Protein 2BMV (pdb70)

Solvent-accessible surface area: 7290 Å² total; per-residue (Å²): 60,106,6,0,0,0,9,0,29,113,94,30,64,1,75,50,1,0,69,88,0,16,171,54,32,30,83,17,76,41,23,33,4,58,177,20,48,93,124,63,0,76,78,16,78,47,0,0,0,0,0,21,28,30,42,75,2,83,6,2,82,45,0,96,93,10,14,58,87,3,112,44,74,15,0,55,122,9,14,0,0,0,0,0,14,13,25,1,97,95,77,28,118,17,0,1,20,0,0,41,63,0,25,80,63,0,105,53,16,119,22,18,6,48,19,67,52,117,41,26,128,48,132,44,13,129,0,49,86,75,53,90,0,1,0,4,0,0,0,50,109,54,15,87,111,60,2,91,98,31,8,54,134,2,10,121,100,2,121,66,35,10,103

Structure (mmCIF, N/CA/C/O backbo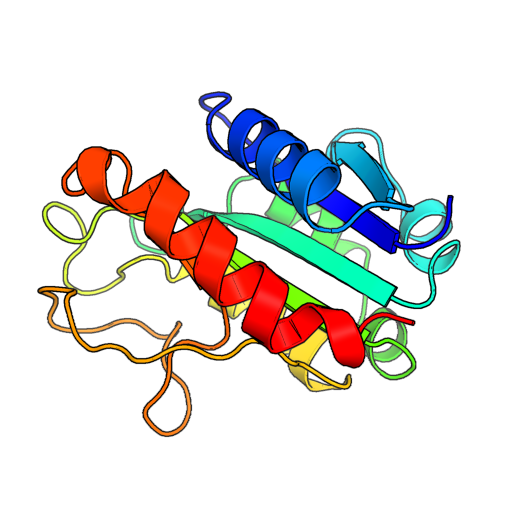ne):
data_2BMV
#
_entry.id   2BMV
#
_cell.length_a   36.610
_cell.length_b   45.712
_cell.length_c   86.652
_cell.angle_alpha   90.00
_cell.angle_beta   90.00
_cell.angle_gamma   90.00
#
_symmetry.space_group_name_H-M   'P 21 21 21'
#
loop_
_entity.id
_entity.type
_entity.pdbx_description
1 polymer FLAVODOXIN
2 non-polymer BENZAMIDINE
3 non-polymer 'CHLORIDE ION'
4 water water
#
loop_
_atom_site.group_PDB
_atom_site.id
_atom_site.type_symbol
_atom_site.label_atom_id
_atom_site.label_alt_id
_atom_site.label_comp_id
_atom_site.label_asym_id
_atom_site.label_entity_id
_atom_site.label_seq_id
_atom_site.pdbx_PDB_ins_code
_atom_site.Cartn_x
_atom_site.Cartn_y
_atom_site.Cartn_z
_atom_site.occupancy
_atom_site.B_iso_or_equiv
_atom_site.auth_seq_id
_atom_site.auth_comp_id
_atom_site.auth_asym_id
_atom_site.auth_atom_id
_atom_site.pdbx_PDB_model_num
ATOM 1 N N . GLY A 1 2 ? 21.149 32.205 36.032 1.00 32.18 2 GLY A N 1
ATOM 2 C CA . GLY A 1 2 ? 21.212 33.638 35.593 1.00 31.69 2 GLY A CA 1
ATOM 3 C C . GLY A 1 2 ? 19.833 34.146 35.218 1.00 31.44 2 GLY A C 1
ATOM 4 O O . GLY A 1 2 ? 19.257 34.923 35.962 1.00 32.88 2 GLY A O 1
ATOM 5 N N . LYS A 1 3 ? 19.268 33.648 34.114 1.00 29.89 3 LYS A N 1
ATOM 6 C CA . LYS A 1 3 ? 18.175 34.332 33.441 1.00 28.34 3 LYS A CA 1
ATOM 7 C C . LYS A 1 3 ? 17.006 33.432 32.976 1.00 26.61 3 LYS A C 1
ATOM 8 O O . LYS A 1 3 ? 15.927 33.959 32.732 1.00 26.38 3 LYS A O 1
ATOM 14 N N . ILE A 1 4 ? 17.189 32.111 32.858 1.00 24.81 4 ILE A N 1
ATOM 15 C CA . ILE A 1 4 ? 16.028 31.200 32.817 1.00 23.53 4 ILE A CA 1
ATOM 16 C C . ILE A 1 4 ? 15.529 30.927 34.240 1.00 22.06 4 ILE A C 1
ATOM 17 O O . ILE A 1 4 ? 16.277 30.474 35.085 1.00 22.04 4 ILE A O 1
ATOM 22 N N . GLY A 1 5 ? 14.260 31.200 34.503 1.00 20.09 5 GLY A N 1
ATOM 23 C CA . GLY A 1 5 ? 13.661 30.868 35.791 1.00 19.45 5 GLY A CA 1
ATOM 24 C C . GLY A 1 5 ? 12.880 29.553 35.759 1.00 18.75 5 GLY A C 1
ATOM 25 O O . GLY A 1 5 ? 11.886 29.418 35.045 1.00 18.48 5 GLY A O 1
ATOM 26 N N . ILE A 1 6 ? 13.331 28.590 36.548 1.00 17.40 6 ILE A N 1
ATOM 27 C CA . ILE A 1 6 ? 12.715 27.267 36.599 1.00 17.65 6 ILE A CA 1
ATOM 28 C C . ILE A 1 6 ? 11.998 27.168 37.951 1.00 17.45 6 ILE A C 1
ATOM 29 O O . ILE A 1 6 ? 12.631 27.081 39.017 1.00 17.36 6 ILE A O 1
ATOM 34 N N . PHE A 1 7 ? 10.672 27.292 37.857 1.00 17.16 7 PHE A N 1
ATOM 35 C CA . PHE A 1 7 ? 9.734 27.273 38.973 1.00 16.21 7 PHE A CA 1
ATOM 36 C C . PHE A 1 7 ? 9.149 25.895 39.173 1.00 15.46 7 PHE A C 1
ATOM 37 O O . PHE A 1 7 ? 8.554 25.355 38.270 1.00 14.93 7 PHE A O 1
ATOM 45 N N . PHE A 1 8 ? 9.338 25.338 40.373 1.00 14.90 8 PHE A N 1
ATOM 46 C CA . PHE A 1 8 ? 8.778 24.068 40.726 1.00 14.94 8 PHE A CA 1
ATOM 47 C C . PHE A 1 8 ? 7.892 24.182 41.967 1.00 15.14 8 PHE A C 1
ATOM 48 O O . PHE A 1 8 ? 8.034 25.088 42.765 1.00 15.10 8 PHE A O 1
ATOM 56 N N . GLY A 1 9 ? 6.994 23.217 42.076 1.00 15.09 9 GLY A N 1
ATOM 57 C CA . GLY A 1 9 ? 6.152 22.984 43.226 1.00 15.50 9 GLY A CA 1
ATOM 58 C C . GLY A 1 9 ? 6.125 21.477 43.392 1.00 14.90 9 GLY A C 1
ATOM 59 O O . GLY A 1 9 ? 6.124 20.752 42.409 1.00 15.29 9 GLY A O 1
ATOM 60 N N . THR A 1 10 ? 6.151 20.998 44.625 1.00 15.12 10 THR A N 1
ATOM 61 C CA . THR A 1 10 ? 6.240 19.576 44.873 1.00 14.88 10 THR A CA 1
ATOM 62 C C . THR A 1 10 ? 5.733 19.183 46.263 1.00 16.17 10 THR A C 1
ATOM 63 O O . THR A 1 10 ? 5.914 19.906 47.198 1.00 15.09 10 THR A O 1
ATOM 67 N N . ASP A 1 11 ? 5.035 18.052 46.341 1.00 17.27 11 ASP A N 1
ATOM 68 C CA . ASP A 1 11 ? 4.735 17.372 47.602 1.00 18.57 11 ASP A CA 1
ATOM 69 C C . ASP A 1 11 ? 5.736 16.248 47.921 1.00 18.46 11 ASP A C 1
ATOM 70 O O . ASP A 1 11 ? 5.965 15.982 49.066 1.00 18.97 11 ASP A O 1
ATOM 75 N N . SER A 1 12 ? 6.305 15.596 46.900 1.00 18.92 12 SER A N 1
ATOM 76 C CA . SER A 1 12 ? 7.144 14.387 47.081 1.00 18.59 12 SER A CA 1
ATOM 77 C C . SER A 1 12 ? 8.628 14.672 46.960 1.00 18.12 12 SER A C 1
ATOM 78 O O . SER A 1 12 ? 9.455 13.874 47.433 1.00 19.12 12 SER A O 1
ATOM 81 N N . GLY A 1 13 ? 8.954 15.817 46.362 1.00 16.82 13 GLY A N 1
ATOM 82 C CA . GLY A 1 13 ? 10.321 16.182 46.029 1.00 16.10 13 GLY A CA 1
ATOM 83 C C . GLY A 1 13 ? 10.791 15.877 44.623 1.00 15.49 13 GLY A C 1
ATOM 84 O O . GLY A 1 13 ? 11.823 16.400 44.204 1.00 14.87 13 GLY A O 1
ATOM 85 N N . ASN A 1 14 ? 10.054 15.040 43.892 1.00 14.95 14 ASN A N 1
ATOM 86 C CA . ASN A 1 14 ? 10.449 14.640 42.541 1.00 15.06 14 ASN A CA 1
ATOM 87 C C . ASN A 1 14 ? 10.429 15.806 41.539 1.00 14.97 14 ASN A C 1
ATOM 88 O O . ASN A 1 14 ? 11.263 15.863 40.643 1.00 14.73 14 ASN A O 1
ATOM 93 N N . ALA A 1 15 ? 9.524 16.756 41.703 1.00 14.11 15 ALA A N 1
ATOM 94 C CA . ALA A 1 15 ? 9.508 17.914 40.804 1.00 14.91 15 ALA A CA 1
ATOM 95 C C . ALA A 1 15 ? 10.742 18.846 40.987 1.00 14.76 15 ALA A C 1
ATOM 96 O O . ALA A 1 15 ? 11.223 19.453 40.007 1.00 15.37 15 ALA A O 1
ATOM 98 N N . GLU A 1 16 ? 11.246 18.940 42.207 1.00 14.40 16 GLU A N 1
ATOM 99 C CA . GLU A 1 16 ? 12.452 19.742 42.476 1.00 15.29 16 GLU A CA 1
ATOM 100 C C . GLU A 1 16 ? 13.657 19.095 41.818 1.00 15.34 16 GLU A C 1
ATOM 101 O O . GLU A 1 16 ? 14.432 19.761 41.135 1.00 15.69 16 GLU A O 1
ATOM 107 N N . ALA A 1 17 ? 13.767 17.779 41.996 1.00 15.77 17 ALA A N 1
ATOM 108 C CA . ALA A 1 17 ? 14.866 17.005 41.446 1.00 15.50 17 ALA A CA 1
ATOM 109 C C . ALA A 1 17 ? 14.798 17.039 39.924 1.00 15.16 17 ALA A C 1
ATOM 110 O O . ALA A 1 17 ? 15.839 17.091 39.279 1.00 15.23 17 ALA A O 1
ATOM 112 N N . ILE A 1 18 ? 13.591 17.078 39.356 1.00 14.67 18 ILE A N 1
ATOM 113 C CA . ILE A 1 18 ? 13.453 17.235 37.893 1.00 15.52 18 ILE A CA 1
ATOM 114 C C . ILE A 1 18 ? 13.904 18.649 37.434 1.00 16.43 18 ILE A C 1
ATOM 115 O O . ILE A 1 18 ? 14.613 18.794 36.437 1.00 16.36 18 ILE A O 1
ATOM 120 N N . ALA A 1 19 ? 13.488 19.659 38.181 1.00 16.46 19 ALA A N 1
ATOM 121 C CA . ALA A 1 19 ? 13.879 21.027 37.904 1.00 17.46 19 ALA A CA 1
ATOM 122 C C . ALA A 1 19 ? 15.381 21.176 37.857 1.00 18.04 19 ALA A C 1
ATOM 123 O O . ALA A 1 19 ? 15.857 21.923 37.018 1.00 18.34 19 ALA A O 1
ATOM 125 N N . GLU A 1 20 ? 16.096 20.526 38.788 1.00 17.98 20 GLU A N 1
ATOM 126 C CA . GLU A 1 20 ? 17.537 20.675 38.896 1.00 18.69 20 GLU A CA 1
ATOM 127 C C . GLU A 1 20 ? 18.224 19.981 37.739 1.00 18.99 20 GLU A C 1
ATOM 128 O O . GLU A 1 20 ? 19.211 20.494 37.244 1.00 18.82 20 GLU A O 1
ATOM 134 N N . LYS A 1 21 ? 17.725 18.804 37.357 1.00 18.65 21 LYS A N 1
ATOM 135 C CA . LYS A 1 21 ? 18.245 18.064 36.212 1.00 19.62 21 LYS A CA 1
ATOM 136 C C . LYS A 1 21 ? 18.131 18.906 34.944 1.00 18.95 21 LYS A C 1
ATOM 137 O O . LYS A 1 21 ? 19.090 19.022 34.196 1.00 18.00 21 LYS A O 1
ATOM 143 N N . ILE A 1 22 ? 16.984 19.551 34.770 1.00 18.01 22 ILE A N 1
ATOM 144 C CA . ILE A 1 22 ? 16.749 20.439 33.638 1.00 18.04 22 ILE A CA 1
ATOM 145 C C . ILE A 1 22 ? 17.702 21.627 33.686 1.00 17.97 22 ILE A C 1
ATOM 146 O O . ILE A 1 22 ? 18.325 21.969 32.697 1.00 18.49 22 ILE A O 1
ATOM 151 N N . SER A 1 23 ? 17.801 22.239 34.850 1.00 18.08 23 SER A N 1
ATOM 152 C CA . SER A 1 23 ? 18.712 23.342 35.065 1.00 17.91 23 SER A CA 1
ATOM 153 C C . SER A 1 23 ? 20.171 23.003 34.689 1.00 17.39 23 SER A C 1
ATOM 154 O O . SER A 1 23 ? 20.863 23.827 34.078 1.00 17.99 23 SER A O 1
ATOM 157 N N . LYS A 1 24 ? 20.640 21.812 35.037 1.00 18.21 24 LYS A N 1
ATOM 158 C CA . LYS A 1 24 ? 22.039 21.402 34.725 1.00 19.25 24 LYS A CA 1
ATOM 159 C C . LYS A 1 24 ? 22.223 21.175 33.238 1.00 18.68 24 LYS A C 1
ATOM 160 O O . LYS A 1 24 ? 23.255 21.508 32.660 1.00 17.22 24 LYS A O 1
ATOM 166 N N . ALA A 1 25 ? 21.192 20.595 32.638 1.00 19.41 25 ALA A N 1
ATOM 167 C CA . ALA A 1 25 ? 21.134 20.369 31.202 1.00 20.06 25 ALA A CA 1
ATOM 168 C C . ALA A 1 25 ? 21.188 21.683 30.383 1.00 20.21 25 ALA A C 1
ATOM 169 O O . ALA A 1 25 ? 22.088 21.837 29.577 1.00 20.75 25 ALA A O 1
ATOM 171 N N . ILE A 1 26 ? 20.273 22.626 30.624 1.00 20.52 26 ILE A N 1
ATOM 172 C CA . ILE A 1 26 ? 20.096 23.810 29.754 1.00 19.76 26 ILE A CA 1
ATOM 173 C C . ILE A 1 26 ? 21.098 24.910 30.052 1.00 20.39 26 ILE A C 1
ATOM 174 O O . ILE A 1 26 ? 21.579 25.559 29.125 1.00 20.20 26 ILE A O 1
ATOM 179 N N . GLY A 1 27 ? 21.450 25.075 31.327 1.00 20.78 27 GLY A N 1
ATOM 180 C CA . GLY A 1 27 ? 22.372 26.125 31.776 1.00 21.06 27 GLY A CA 1
ATOM 181 C C . GLY A 1 27 ? 21.644 27.453 31.999 1.00 21.09 27 GLY A C 1
ATOM 182 O O . GLY A 1 27 ? 20.473 27.575 31.616 1.00 21.64 27 GLY A O 1
ATOM 183 N N . ASN A 1 28 ? 22.332 28.406 32.634 1.00 21.05 28 ASN A N 1
ATOM 184 C CA . ASN A 1 28 ? 21.897 29.806 32.798 1.00 21.38 28 ASN A CA 1
ATOM 185 C C . ASN A 1 28 ? 20.515 29.944 33.443 1.00 20.78 28 ASN A C 1
ATOM 186 O O . ASN A 1 28 ? 19.716 30.786 33.053 1.00 21.33 28 ASN A O 1
ATOM 191 N N . ALA A 1 29 ? 20.233 29.094 34.420 1.00 19.35 29 ALA A N 1
ATOM 192 C CA . ALA A 1 29 ? 18.908 29.030 35.002 1.00 18.63 29 ALA A CA 1
ATOM 193 C C . ALA A 1 29 ? 19.023 29.220 36.497 1.00 17.82 29 ALA A C 1
ATOM 194 O O . ALA A 1 29 ? 20.086 29.076 37.059 1.00 15.10 29 ALA A O 1
ATOM 196 N N . GLU A 1 30 ? 17.888 29.567 37.092 1.00 17.70 30 GLU A N 1
ATOM 197 C CA . GLU A 1 30 ? 17.701 29.630 38.518 1.00 17.53 30 GLU A CA 1
ATOM 198 C C . GLU A 1 30 ? 16.505 28.744 38.852 1.00 16.94 30 GLU A C 1
ATOM 199 O O . GLU A 1 30 ? 15.470 28.854 38.217 1.00 16.53 30 GLU A O 1
ATOM 205 N N . VAL A 1 31 ? 16.628 27.953 39.911 1.00 16.51 31 VAL A N 1
ATOM 206 C CA . VAL A 1 31 ? 15.563 27.058 40.332 1.00 16.65 31 VAL A CA 1
ATOM 207 C C . VAL A 1 31 ? 14.885 27.619 41.580 1.00 15.90 31 VAL A C 1
ATOM 208 O O . VAL A 1 31 ? 15.538 27.821 42.591 1.00 15.62 31 VAL A O 1
ATOM 212 N N . VAL A 1 32 ? 13.566 27.782 41.522 1.00 15.55 32 VAL A N 1
ATOM 213 C CA . VAL A 1 32 ? 12.826 28.514 42.522 1.00 14.79 32 VAL A CA 1
ATOM 214 C C . VAL A 1 32 ? 11.549 27.759 42.913 1.00 14.61 32 VAL A C 1
ATOM 215 O O . VAL A 1 32 ? 10.836 27.254 42.077 1.00 13.01 32 VAL A O 1
ATOM 219 N N . ASP A 1 33 ? 11.320 27.636 44.220 1.00 14.91 33 ASP A N 1
ATOM 220 C CA . ASP A 1 33 ? 10.179 26.925 44.780 1.00 15.70 33 ASP A CA 1
ATOM 221 C C . ASP A 1 33 ? 9.039 27.944 44.730 1.00 16.31 33 ASP A C 1
ATOM 222 O O . ASP A 1 33 ? 9.180 29.045 45.261 1.00 15.13 33 ASP A O 1
ATOM 227 N N . VAL A 1 34 ? 7.950 27.595 44.045 1.00 16.67 34 VAL A N 1
ATOM 228 C CA . VAL A 1 34 ? 6.792 28.480 43.958 1.00 17.28 34 VAL A CA 1
ATOM 229 C C . VAL A 1 34 ? 6.178 28.766 45.325 1.00 18.12 34 VAL A C 1
ATOM 230 O O . VAL A 1 34 ? 5.527 29.809 45.484 1.00 19.93 34 VAL A O 1
ATOM 234 N N . ALA A 1 35 ? 6.392 27.880 46.303 1.00 18.38 35 ALA A N 1
ATOM 235 C CA . ALA A 1 35 ? 5.967 28.111 47.693 1.00 18.82 35 ALA A CA 1
ATOM 236 C C . ALA A 1 35 ? 6.608 29.354 48.295 1.00 20.21 35 ALA A C 1
ATOM 237 O O . ALA A 1 35 ? 6.023 29.970 49.171 1.00 20.41 35 ALA A O 1
ATOM 239 N N . LYS A 1 36 ? 7.799 29.715 47.818 1.00 21.91 36 LYS A N 1
ATOM 240 C CA . LYS A 1 36 ? 8.582 30.825 48.369 1.00 22.84 36 LYS A CA 1
ATOM 241 C C . LYS A 1 36 ? 8.736 31.983 47.391 1.00 23.31 36 LYS A C 1
ATOM 242 O O . LYS A 1 36 ? 9.521 32.929 47.645 1.00 23.37 36 LYS A O 1
ATOM 248 N N . ALA A 1 37 ? 7.957 31.933 46.306 1.00 23.25 37 ALA A N 1
ATOM 249 C CA . ALA A 1 37 ? 8.055 32.912 45.228 1.00 23.50 37 ALA A CA 1
ATOM 250 C C . ALA A 1 37 ? 6.789 33.768 45.101 1.00 23.88 37 ALA A C 1
ATOM 251 O O . ALA A 1 37 ? 5.724 33.447 45.640 1.00 23.92 37 ALA A O 1
ATOM 253 N N . SER A 1 38 ? 6.944 34.869 44.382 1.00 24.39 38 SER A N 1
ATOM 254 C CA . SER A 1 38 ? 5.890 35.858 44.192 1.00 25.00 38 SER A CA 1
ATOM 255 C C . SER A 1 38 ? 5.758 36.234 42.726 1.00 24.94 38 SER A C 1
ATOM 256 O O . SER A 1 38 ? 6.622 35.891 41.903 1.00 24.00 38 SER A O 1
ATOM 259 N N . LYS A 1 39 ? 4.665 36.940 42.423 1.00 25.19 39 LYS A N 1
ATOM 260 C CA . LYS A 1 39 ? 4.420 37.542 41.111 1.00 25.67 39 LYS A CA 1
ATOM 261 C C . LYS A 1 39 ? 5.640 38.355 40.693 1.00 25.86 39 LYS A C 1
ATOM 262 O O . LYS A 1 39 ? 6.061 38.307 39.551 1.00 25.97 39 LYS A O 1
ATOM 268 N N . GLU A 1 40 ? 6.195 39.069 41.664 1.00 26.42 40 GLU A N 1
ATOM 269 C CA . GLU A 1 40 ? 7.444 39.826 41.534 1.00 26.90 40 GLU A CA 1
ATOM 270 C C . GLU A 1 40 ? 8.589 38.956 40.997 1.00 25.83 40 GLU A C 1
ATOM 271 O O . GLU A 1 40 ? 9.182 39.251 39.986 1.00 25.72 40 GLU A O 1
ATOM 277 N N . GLN A 1 41 ? 8.852 37.855 41.670 1.00 25.82 41 GLN A N 1
ATOM 278 C CA . GLN A 1 41 ? 9.854 36.896 41.247 1.00 25.89 41 GLN A CA 1
ATOM 279 C C . GLN A 1 41 ? 9.627 36.344 39.835 1.00 25.44 41 GLN A C 1
ATOM 280 O O . GLN A 1 41 ? 10.568 36.206 39.068 1.00 26.21 41 GLN A O 1
ATOM 286 N N . PHE A 1 42 ? 8.381 35.987 39.519 1.00 24.68 42 PHE A N 1
ATOM 287 C CA . PHE A 1 42 ? 8.019 35.445 38.211 1.00 24.13 42 PHE A CA 1
ATOM 288 C C . PHE A 1 42 ? 8.425 36.409 37.112 1.00 23.74 42 PHE A C 1
ATOM 289 O O . PHE A 1 42 ? 8.970 36.011 36.081 1.00 22.91 42 PHE A O 1
ATOM 297 N N . ASN A 1 43 ? 8.154 37.685 37.360 1.00 24.45 43 ASN A N 1
ATOM 298 C CA . ASN A 1 43 ? 8.368 38.750 36.387 1.00 24.78 43 ASN A CA 1
ATOM 299 C C . ASN A 1 43 ? 9.814 39.269 36.361 1.00 24.22 43 ASN A C 1
ATOM 300 O O . ASN A 1 43 ? 10.126 40.177 35.621 1.00 24.46 43 ASN A O 1
ATOM 305 N N . SER A 1 44 ? 10.702 38.640 37.128 1.00 24.17 44 SER A N 1
ATOM 306 C CA . SER A 1 44 ? 12.143 38.924 37.070 1.00 23.90 44 SER A CA 1
ATOM 307 C C . SER A 1 44 ? 12.853 38.000 36.081 1.00 23.53 44 SER A C 1
ATOM 308 O O . SER A 1 44 ? 14.083 37.978 36.016 1.00 23.98 44 SER A O 1
ATOM 311 N N . PHE A 1 45 ? 12.071 37.201 35.356 1.00 22.89 45 PHE A N 1
ATOM 312 C CA . PHE A 1 45 ? 12.558 36.420 34.224 1.00 22.05 45 PHE A CA 1
ATOM 313 C C . PHE A 1 45 ? 11.704 36.707 32.989 1.00 21.76 45 PHE A C 1
ATOM 314 O O . PHE A 1 45 ? 10.517 37.006 33.098 1.00 22.01 45 PHE A O 1
ATOM 322 N N . THR A 1 46 ? 12.309 36.625 31.809 1.00 21.73 46 THR A N 1
ATOM 323 C CA . THR A 1 46 ? 11.556 36.712 30.545 1.00 21.96 46 THR A CA 1
ATOM 324 C C . THR A 1 46 ? 11.304 35.327 29.916 1.00 21.27 46 THR A C 1
ATOM 325 O O . THR A 1 46 ? 10.458 35.182 28.997 1.00 22.27 46 THR A O 1
ATOM 329 N N . LYS A 1 47 ? 12.022 34.322 30.402 1.00 19.74 47 LYS A N 1
ATOM 330 C CA . LYS A 1 47 ? 11.928 32.944 29.869 1.00 19.71 47 LYS A CA 1
ATOM 331 C C . LYS A 1 47 ? 11.774 31.991 31.049 1.00 18.29 47 LYS A C 1
ATOM 332 O O . LYS A 1 47 ? 12.492 32.100 32.027 1.00 17.38 47 LYS A O 1
ATOM 338 N N . VAL A 1 48 ? 10.806 31.094 31.008 1.00 17.24 48 VAL A N 1
ATOM 339 C CA . VAL A 1 48 ? 10.614 30.210 32.147 1.00 16.04 48 VAL A CA 1
ATOM 340 C C . VAL A 1 48 ? 10.278 28.793 31.763 1.00 16.28 48 VAL A C 1
ATOM 341 O O . VAL A 1 48 ? 9.733 28.531 30.687 1.00 15.51 48 VAL A O 1
ATOM 345 N N . ILE A 1 49 ? 10.634 27.876 32.668 1.00 16.24 49 ILE A N 1
ATOM 346 C CA . ILE A 1 49 ? 10.239 26.472 32.592 1.00 15.04 49 ILE A CA 1
ATOM 347 C C . ILE A 1 49 ? 9.468 26.175 33.879 1.00 14.42 49 ILE A C 1
ATOM 348 O O . ILE A 1 49 ? 9.959 26.404 34.977 1.00 14.47 49 ILE A O 1
ATOM 353 N N . LEU A 1 50 ? 8.264 25.660 33.717 1.00 15.30 50 LEU A N 1
ATOM 354 C CA . LEU A 1 50 ? 7.274 25.498 34.793 1.00 16.65 50 LEU A CA 1
ATOM 355 C C . LEU A 1 50 ? 7.102 24.008 35.038 1.00 16.54 50 LEU A C 1
ATOM 356 O O . LEU A 1 50 ? 6.647 23.275 34.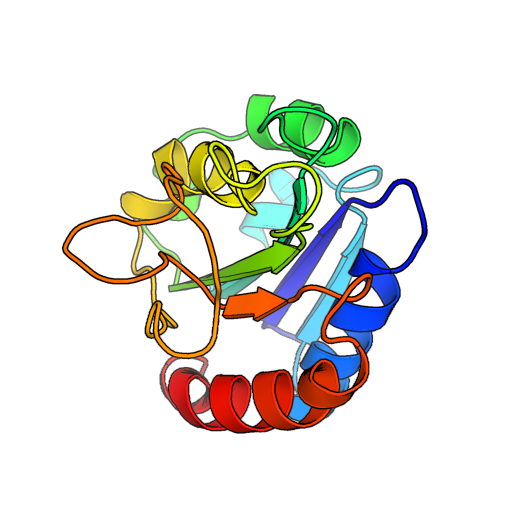144 1.00 17.67 50 LEU A O 1
ATOM 361 N N . VAL A 1 51 ? 7.538 23.559 36.210 1.00 15.55 51 VAL A N 1
ATOM 362 C CA . VAL A 1 51 ? 7.537 22.150 36.575 1.00 16.04 51 VAL A CA 1
ATOM 363 C C . VAL A 1 51 ? 6.537 21.882 37.713 1.00 16.46 51 VAL A C 1
ATOM 364 O O . VAL A 1 51 ? 6.737 22.251 38.882 1.00 16.33 51 VAL A O 1
ATOM 368 N N . ALA A 1 52 ? 5.470 21.195 37.362 1.00 17.37 52 ALA A N 1
ATOM 369 C CA . ALA A 1 52 ? 4.347 21.060 38.257 1.00 18.31 52 ALA A CA 1
ATOM 370 C C . ALA A 1 52 ? 3.826 19.626 38.210 1.00 19.01 52 ALA A C 1
ATOM 371 O O . ALA A 1 52 ? 3.418 19.137 37.123 1.00 21.00 52 ALA A O 1
ATOM 373 N N . PRO A 1 53 ? 3.805 18.945 39.345 1.00 18.73 53 PRO A N 1
ATOM 374 C CA . PRO A 1 53 ? 3.201 17.633 39.393 1.00 18.90 53 PRO A CA 1
ATOM 375 C C . PRO A 1 53 ? 1.687 17.773 39.493 1.00 18.30 53 PRO A C 1
ATOM 376 O O . PRO A 1 53 ? 1.160 18.839 39.800 1.00 17.65 53 PRO A O 1
ATOM 380 N N . THR A 1 54 ? 1.007 16.690 39.155 1.00 18.45 54 THR A N 1
ATOM 381 C CA . THR A 1 54 ? -0.448 16.591 39.237 1.00 18.11 54 THR A CA 1
ATOM 382 C C . THR A 1 54 ? -0.730 15.987 40.561 1.00 18.53 54 THR A C 1
ATOM 383 O O . THR A 1 54 ? -0.039 15.072 40.945 1.00 19.15 54 THR A O 1
ATOM 387 N N . ALA A 1 55 ? -1.750 16.500 41.233 1.00 18.60 55 ALA A N 1
ATOM 388 C CA . ALA A 1 55 ? -2.202 16.010 42.504 1.00 18.55 55 ALA A CA 1
ATOM 389 C C . ALA A 1 55 ? -3.608 15.389 42.348 1.00 18.65 55 ALA A C 1
ATOM 390 O O . ALA A 1 55 ? -4.503 16.014 41.763 1.00 18.66 55 ALA A O 1
ATOM 392 N N . GLY A 1 56 ? -3.768 14.151 42.835 1.00 18.59 56 GLY A N 1
ATOM 393 C CA . GLY A 1 56 ? -5.029 13.436 42.752 1.00 17.98 56 GLY A CA 1
ATOM 394 C C . GLY A 1 56 ? -5.463 13.222 41.309 1.00 17.98 56 GLY A C 1
ATOM 395 O O . GLY A 1 56 ? -4.650 12.901 40.438 1.00 16.81 56 GLY A O 1
ATOM 396 N N . ALA A 1 57 ? -6.750 13.439 41.056 1.00 17.67 57 ALA A N 1
ATOM 397 C CA . ALA A 1 57 ? -7.317 13.235 39.731 1.00 17.77 57 ALA A CA 1
ATOM 398 C C . ALA A 1 57 ? -7.295 14.527 38.946 1.00 18.07 57 ALA A C 1
ATOM 399 O O . ALA A 1 57 ? -8.327 15.153 38.772 1.00 17.84 57 ALA A O 1
ATOM 401 N N . GLY A 1 58 ? -6.101 14.936 38.518 1.00 18.38 58 GLY A N 1
ATOM 402 C CA . GLY A 1 58 ? -5.928 16.045 37.597 1.00 18.59 58 GLY A CA 1
ATOM 403 C C . GLY A 1 58 ? -5.751 17.437 38.181 1.00 18.57 58 GLY A C 1
ATOM 404 O O . GLY A 1 58 ? -5.581 18.383 37.414 1.00 19.54 58 GLY A O 1
ATOM 405 N N . ASP A 1 59 ? -5.822 17.582 39.509 1.00 18.52 59 ASP A N 1
ATOM 406 C CA . ASP A 1 59 ? -5.483 18.860 40.159 1.00 17.41 59 ASP A CA 1
ATOM 407 C C . ASP A 1 59 ? -3.990 19.175 40.090 1.00 16.77 59 ASP A C 1
ATOM 408 O O . ASP A 1 59 ? -3.144 18.314 39.863 1.00 14.85 59 ASP A O 1
ATOM 413 N N . LEU A 1 60 ? -3.703 20.459 40.246 1.00 16.07 60 LEU A N 1
ATOM 414 C CA . LEU A 1 60 ? -2.357 20.959 40.297 1.00 16.11 60 LEU A CA 1
ATOM 415 C C . LEU A 1 60 ? -1.872 20.833 41.739 1.00 15.85 60 LEU A C 1
ATOM 416 O O . LEU A 1 60 ? -2.644 21.044 42.680 1.00 14.42 60 LEU A O 1
ATOM 421 N N . GLN A 1 61 ? -0.611 20.442 41.927 1.00 16.46 61 GLN A N 1
ATOM 422 C CA . GLN A 1 61 ? 0.002 20.516 43.276 1.00 17.03 61 GLN A CA 1
ATOM 423 C C . GLN A 1 61 ? -0.315 21.832 43.993 1.00 17.54 61 GLN A C 1
ATOM 424 O O . GLN A 1 61 ? -0.312 22.870 43.384 1.00 18.22 61 GLN A O 1
ATOM 430 N N . THR A 1 62 ? -0.571 21.770 45.297 1.00 18.66 62 THR A N 1
ATOM 431 C CA . THR A 1 62 ? -1.201 22.865 46.042 1.00 19.95 62 THR A CA 1
ATOM 432 C C . THR A 1 62 ? -0.422 24.197 46.010 1.00 19.48 62 THR A C 1
ATOM 433 O O . THR A 1 62 ? -1.010 25.251 45.791 1.00 18.70 62 THR A O 1
ATOM 437 N N . ASP A 1 63 ? 0.891 24.135 46.250 1.00 18.84 63 ASP A N 1
ATOM 438 C CA . ASP A 1 63 ? 1.744 25.322 46.155 1.00 18.35 63 ASP A CA 1
ATOM 439 C C . ASP A 1 63 ? 1.621 25.990 44.773 1.00 18.72 63 ASP A C 1
ATOM 440 O O . ASP A 1 63 ? 1.470 27.215 44.660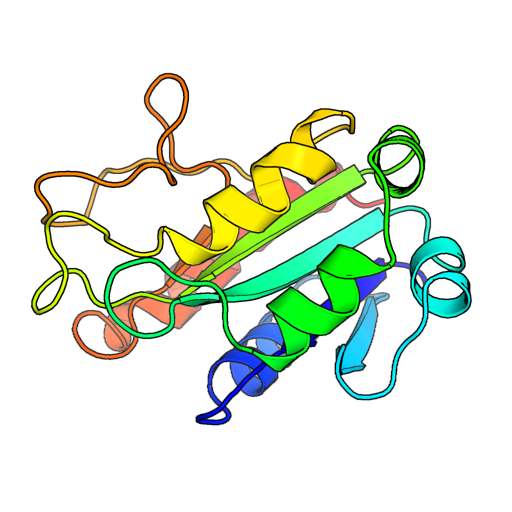 1.00 18.56 63 ASP A O 1
ATOM 445 N N . TRP A 1 64 ? 1.683 25.175 43.723 1.00 18.43 64 TRP A N 1
ATOM 446 C CA . TRP A 1 64 ? 1.483 25.671 42.369 1.00 18.55 64 TRP A CA 1
ATOM 447 C C . TRP A 1 64 ? 0.098 26.320 42.206 1.00 18.62 64 TRP A C 1
ATOM 448 O O . TRP A 1 64 ? -0.031 27.409 41.654 1.00 17.64 64 TRP A O 1
ATOM 459 N N . GLU A 1 65 ? -0.938 25.659 42.693 1.00 19.17 65 GLU A N 1
ATOM 460 C CA . GLU A 1 65 ? -2.286 26.246 42.669 1.00 20.65 65 GLU A CA 1
ATOM 461 C C . GLU A 1 65 ? -2.341 27.646 43.312 1.00 20.52 65 GLU A C 1
ATOM 462 O O . GLU A 1 65 ? -2.861 28.602 42.727 1.00 21.00 65 GLU A O 1
ATOM 468 N N . ASP A 1 66 ? -1.793 27.749 44.508 1.00 20.53 66 ASP A N 1
ATOM 469 C CA . ASP A 1 66 ? -1.741 28.999 45.257 1.00 20.86 66 ASP A CA 1
ATOM 470 C C . ASP A 1 66 ? -0.999 30.076 44.503 1.00 20.18 66 ASP A C 1
ATOM 471 O O . ASP A 1 66 ? -1.459 31.217 44.455 1.00 20.05 66 ASP A O 1
ATOM 476 N N . PHE A 1 67 ? 0.146 29.707 43.923 1.00 18.91 67 PHE A N 1
ATOM 477 C CA . PHE A 1 67 ? 1.015 30.647 43.229 1.00 19.63 67 PHE A CA 1
ATOM 478 C C . PHE A 1 67 ? 0.350 31.115 41.945 1.00 19.18 67 PHE A C 1
ATOM 479 O O . PHE A 1 67 ? 0.329 32.293 41.631 1.00 18.68 67 PHE A O 1
ATOM 487 N N . LEU A 1 68 ? -0.171 30.165 41.193 1.00 19.98 68 LEU A N 1
ATOM 488 C CA . LEU A 1 68 ? -0.830 30.466 39.919 1.00 20.33 68 LEU A CA 1
ATOM 489 C C . LEU A 1 68 ? -2.012 31.392 40.151 1.00 20.88 68 LEU A C 1
ATOM 490 O O . LEU A 1 68 ? -2.384 32.161 39.288 1.00 20.23 68 LEU A O 1
ATOM 495 N N . GLY A 1 69 ? -2.606 31.297 41.330 1.00 21.62 69 GLY A N 1
ATOM 496 C CA . GLY A 1 69 ? -3.767 32.092 41.632 1.00 21.99 69 GLY A CA 1
ATOM 497 C C . GLY A 1 69 ? -3.474 33.574 41.719 1.00 22.37 69 GLY A C 1
ATOM 498 O O . GLY A 1 69 ? -4.382 34.358 41.564 1.00 21.77 69 GLY A O 1
ATOM 499 N N . THR A 1 70 ? -2.229 33.952 41.993 1.00 22.85 70 THR A N 1
ATOM 500 C CA . THR A 1 70 ? -1.869 35.350 42.110 1.00 23.92 70 THR A CA 1
ATOM 501 C C . THR A 1 70 ? -1.331 35.905 40.824 1.00 24.49 70 THR A C 1
ATOM 502 O O . THR A 1 70 ? -1.013 37.086 40.765 1.00 24.00 70 THR A O 1
ATOM 506 N N . LEU A 1 71 ? -1.165 35.037 39.829 1.00 25.69 71 LEU A N 1
ATOM 507 C CA . LEU A 1 71 ? -0.740 35.426 38.491 1.00 26.76 71 LEU A CA 1
ATOM 508 C C . LEU A 1 71 ? -1.949 35.489 37.547 1.00 27.68 71 LEU A C 1
ATOM 509 O O . LEU A 1 71 ? -2.883 34.700 37.661 1.00 27.97 71 LEU A O 1
ATOM 514 N N . GLU A 1 72 ? -1.931 36.450 36.637 1.00 28.71 72 GLU A N 1
ATOM 515 C CA . GLU A 1 72 ? -2.892 36.505 35.540 1.00 29.62 72 GLU A CA 1
ATOM 516 C C . GLU A 1 72 ? -2.190 36.283 34.199 1.00 29.59 72 GLU A C 1
ATOM 517 O O . GLU A 1 72 ? -0.966 36.195 34.146 1.00 29.85 72 GLU A O 1
ATOM 523 N N . ALA A 1 73 ? -2.972 36.177 33.128 1.00 29.72 73 ALA A N 1
ATOM 524 C CA . ALA A 1 73 ? -2.457 35.822 31.793 1.00 29.89 73 ALA A CA 1
ATOM 525 C C . ALA A 1 73 ? -1.500 36.845 31.160 1.00 29.79 73 ALA A C 1
ATOM 526 O O . ALA A 1 73 ? -0.700 36.485 30.294 1.00 29.93 73 ALA A O 1
ATOM 528 N N . SER A 1 74 ? -1.586 38.110 31.571 1.00 29.25 74 SER A N 1
ATOM 529 C CA . SER A 1 74 ? -0.609 39.119 31.146 1.00 29.15 74 SER A CA 1
ATOM 530 C C . SER A 1 74 ? 0.783 38.888 31.761 1.00 28.05 74 SER A C 1
ATOM 531 O O . SER A 1 74 ? 1.778 39.433 31.291 1.00 28.08 74 SER A O 1
ATOM 534 N N . ASP A 1 75 ? 0.851 38.094 32.816 1.00 27.11 75 ASP A N 1
ATOM 535 C CA . ASP A 1 75 ? 2.135 37.729 33.399 1.00 26.78 75 ASP A CA 1
ATOM 536 C C . ASP A 1 75 ? 2.899 36.725 32.564 1.00 26.28 75 ASP A C 1
ATOM 537 O O . ASP A 1 75 ? 4.092 36.513 32.808 1.00 27.22 75 ASP A O 1
ATOM 542 N N . PHE A 1 76 ? 2.214 36.093 31.614 1.00 25.86 76 PHE A N 1
ATOM 543 C CA . PHE A 1 76 ? 2.816 35.113 30.716 1.00 25.50 76 PHE A CA 1
ATOM 544 C C . PHE A 1 76 ? 3.018 35.606 29.267 1.00 25.73 76 PHE A C 1
ATOM 545 O O . PHE A 1 76 ? 3.955 35.163 28.601 1.00 24.75 76 PHE A O 1
ATOM 553 N N . ALA A 1 77 ? 2.136 36.493 28.781 1.00 25.68 77 ALA A N 1
ATOM 554 C CA . ALA A 1 77 ? 2.076 36.836 27.349 1.00 26.02 77 ALA A CA 1
ATOM 555 C C . ALA A 1 77 ? 3.422 37.262 26.756 1.00 26.14 77 ALA A C 1
ATOM 556 O O . ALA A 1 77 ? 3.729 36.865 25.643 1.00 26.77 77 ALA A O 1
ATOM 558 N N . ASN A 1 78 ? 4.226 38.040 27.490 1.00 26.35 78 ASN A N 1
ATOM 559 C CA . ASN A 1 78 ? 5.547 38.471 26.991 1.00 26.60 78 ASN A CA 1
ATOM 560 C C . ASN A 1 78 ? 6.730 37.571 27.395 1.00 26.09 78 ASN A C 1
ATOM 561 O O . ASN A 1 78 ? 7.868 38.028 27.492 1.00 25.70 78 ASN A O 1
ATOM 566 N N . LYS A 1 79 ? 6.455 36.284 27.605 1.00 25.51 79 LYS A N 1
ATOM 567 C CA . LYS A 1 79 ? 7.497 35.335 27.975 1.00 25.39 79 LYS A CA 1
ATOM 568 C C . LYS A 1 79 ? 7.516 34.101 27.092 1.00 24.06 79 LYS A C 1
ATOM 569 O O . LYS A 1 79 ? 6.492 33.697 26.552 1.00 24.76 79 LYS A O 1
ATOM 575 N N . THR A 1 80 ? 8.696 33.495 27.002 1.00 22.83 80 THR A N 1
ATOM 576 C CA . THR A 1 80 ? 8.859 32.124 26.525 1.00 21.80 80 THR A CA 1
ATOM 577 C C . THR A 1 80 ? 8.684 31.193 27.712 1.00 20.53 80 THR A C 1
ATOM 578 O O . THR A 1 80 ? 9.258 31.429 28.769 1.00 19.29 80 THR A O 1
ATOM 582 N N . ILE A 1 81 ? 7.879 30.155 27.502 1.00 19.58 81 ILE A N 1
ATOM 583 C CA . ILE A 1 81 ? 7.406 29.244 28.520 1.00 19.28 81 ILE A CA 1
ATOM 584 C C . ILE A 1 81 ? 7.599 27.815 28.040 1.00 18.63 81 ILE A C 1
ATOM 585 O O . ILE A 1 81 ? 7.121 27.438 26.967 1.00 17.40 81 ILE A O 1
ATOM 590 N N . GLY A 1 82 ? 8.262 27.001 28.851 1.00 18.43 82 GLY A N 1
ATOM 591 C CA . GLY A 1 82 ? 8.213 25.559 28.710 1.00 18.87 82 GLY A CA 1
ATOM 592 C C . GLY A 1 82 ? 7.543 24.950 29.922 1.00 19.31 82 GLY A C 1
ATOM 593 O O . GLY A 1 82 ? 7.856 25.329 31.058 1.00 19.18 82 GLY A O 1
ATOM 594 N N . LEU A 1 83 ? 6.622 24.014 29.690 1.00 18.74 83 LEU A N 1
ATOM 595 C CA . LEU A 1 83 ? 5.938 23.297 30.748 1.00 18.68 83 LEU A CA 1
ATOM 596 C C . LEU A 1 83 ? 6.476 21.877 30.896 1.00 17.39 83 LEU A C 1
ATOM 597 O O . LEU A 1 83 ? 6.829 21.228 29.926 1.00 18.44 83 LEU A O 1
ATOM 602 N N . VAL A 1 84 ? 6.538 21.407 32.124 1.00 17.31 84 VAL A N 1
ATOM 603 C CA . VAL A 1 84 ? 7.006 20.055 32.456 1.00 16.84 84 VAL A CA 1
ATOM 604 C C . VAL A 1 84 ? 6.020 19.478 33.452 1.00 16.15 84 VAL A C 1
ATOM 605 O O . VAL A 1 84 ? 5.863 19.989 34.560 1.00 16.32 84 VAL A O 1
ATOM 609 N N . GLY A 1 85 ? 5.291 18.457 33.035 1.00 16.42 85 GLY A N 1
ATOM 610 C CA . GLY A 1 85 ? 4.322 17.818 33.895 1.00 15.80 85 GLY A CA 1
ATOM 611 C C . GLY A 1 85 ? 4.845 16.521 34.472 1.00 15.97 85 GLY A C 1
ATOM 612 O O . GLY A 1 85 ? 5.694 15.873 33.892 1.00 17.08 85 GLY A O 1
ATOM 613 N N . LEU A 1 86 ? 4.385 16.181 35.666 1.00 16.08 86 LEU A N 1
ATOM 614 C CA . LEU A 1 86 ? 4.624 14.867 36.212 1.00 16.14 86 LEU A CA 1
ATOM 615 C C . LEU A 1 86 ? 3.249 14.249 36.340 1.00 16.63 86 LEU A C 1
ATOM 616 O O . LEU A 1 86 ? 2.248 14.949 36.636 1.00 17.14 86 LEU A O 1
ATOM 621 N N . GLY A 1 87 ? 3.192 12.952 36.102 1.00 16.39 87 GLY A N 1
ATOM 622 C CA . GLY A 1 87 ? 1.953 12.220 36.235 1.00 17.16 87 GLY A CA 1
ATOM 623 C C . GLY A 1 87 ? 2.145 10.735 36.294 1.00 16.97 87 GLY A C 1
ATOM 624 O O . GLY A 1 87 ? 3.264 10.212 36.155 1.00 16.93 87 GLY A O 1
ATOM 625 N N . ASP A 1 88 ? 1.021 10.060 36.473 1.00 17.51 88 ASP A N 1
ATOM 626 C CA . ASP A 1 88 ? 0.979 8.633 36.656 1.00 18.16 88 ASP A CA 1
ATOM 627 C C . ASP A 1 88 ? -0.122 8.102 35.767 1.00 18.45 88 ASP A C 1
ATOM 628 O O . ASP A 1 88 ? -1.312 8.059 36.160 1.00 17.78 88 ASP A O 1
ATOM 633 N N . GLN A 1 89 ? 0.296 7.686 34.569 1.00 18.21 89 GLN A N 1
ATOM 634 C CA . GLN A 1 89 ? -0.593 7.186 33.524 1.00 19.44 89 GLN A CA 1
ATOM 635 C C . GLN A 1 89 ? -1.364 5.900 33.881 1.00 20.27 89 GLN A C 1
ATOM 636 O O . GLN A 1 89 ? -2.464 5.697 33.408 1.00 20.57 89 GLN A O 1
ATOM 642 N N . ASP A 1 90 ? -0.776 5.053 34.714 1.00 21.09 90 ASP A N 1
ATOM 643 C CA . ASP A 1 90 ? -1.432 3.821 35.170 1.00 21.55 90 ASP A CA 1
ATOM 644 C C . ASP A 1 90 ? -2.645 4.056 36.141 1.00 20.64 90 ASP A C 1
ATOM 645 O O . ASP A 1 90 ? -3.714 3.462 35.969 1.00 19.82 90 ASP A O 1
ATOM 650 N N . THR A 1 91 ? -2.475 4.931 37.140 1.00 20.04 91 THR A N 1
ATOM 651 C CA . THR A 1 91 ? -3.479 5.191 38.191 1.00 19.23 91 THR A CA 1
ATOM 652 C C . THR A 1 91 ? -4.550 6.191 37.728 1.00 18.92 91 THR A C 1
ATOM 653 O O . THR A 1 91 ? -5.733 6.128 38.135 1.00 18.24 91 THR A O 1
ATOM 657 N N . TYR A 1 92 ? -4.106 7.128 36.897 1.00 19.14 92 TYR A N 1
ATOM 658 C CA . TYR A 1 92 ? -4.908 8.265 36.437 1.00 19.41 92 TYR A CA 1
ATOM 659 C C . TYR A 1 92 ? -4.868 8.343 34.927 1.00 20.28 92 TYR A C 1
ATOM 660 O O . TYR A 1 92 ? -4.441 9.349 34.361 1.00 20.19 92 TYR A O 1
ATOM 669 N N . SER A 1 93 ? -5.347 7.279 34.298 1.00 20.86 93 SER A N 1
ATOM 670 C CA . SER A 1 93 ? -5.330 7.116 32.849 1.00 21.73 93 SER A CA 1
ATOM 671 C C . SER A 1 93 ? -6.195 8.157 32.127 1.00 21.12 93 SER A C 1
ATOM 672 O O . SER A 1 93 ? -5.908 8.507 31.001 1.00 21.38 93 SER A O 1
ATOM 675 N N . GLU A 1 94 ? -7.219 8.661 32.809 1.00 20.67 94 GLU A N 1
ATOM 676 C CA . GLU A 1 94 ? -8.187 9.581 32.231 1.00 20.72 94 GLU A CA 1
ATOM 677 C C . GLU A 1 94 ? -7.938 11.050 32.579 1.00 20.48 94 GLU A C 1
ATOM 678 O O . GLU A 1 94 ? -8.670 11.937 32.127 1.00 20.94 94 GLU A O 1
ATOM 684 N N . THR A 1 95 ? -6.888 11.290 33.360 1.00 19.94 95 THR A N 1
ATOM 685 C CA . THR A 1 95 ? -6.539 12.615 33.825 1.00 20.10 95 THR A CA 1
ATOM 686 C C . THR A 1 95 ? -4.984 12.766 33.912 1.00 19.78 95 THR A C 1
ATOM 687 O O . THR A 1 95 ? -4.476 13.601 34.611 1.00 19.68 95 THR A O 1
ATOM 691 N N . PHE A 1 96 ? -4.263 11.982 33.102 1.00 19.94 96 PHE A N 1
ATOM 692 C CA . PHE A 1 96 ? -2.803 11.870 33.126 1.00 19.58 96 PHE A CA 1
ATOM 693 C C . PHE A 1 96 ? -2.046 13.198 32.945 1.00 19.41 96 PHE A C 1
ATOM 694 O O . PHE A 1 96 ? -2.162 13.866 31.916 1.00 19.48 96 PHE A O 1
ATOM 702 N N . ALA A 1 97 ? -1.300 13.573 33.988 1.00 19.77 97 ALA A N 1
ATOM 703 C CA . ALA A 1 97 ? -0.439 14.765 33.986 1.00 20.07 97 ALA A CA 1
ATOM 704 C C . ALA A 1 97 ? -1.202 16.051 33.675 1.00 20.33 97 ALA A C 1
ATOM 705 O O . ALA A 1 97 ? -0.643 17.007 33.141 1.00 21.40 97 ALA A O 1
ATOM 707 N N . GLU A 1 98 ? -2.491 16.048 33.983 1.00 20.15 98 GLU A N 1
ATOM 708 C CA . GLU A 1 98 ? -3.372 17.152 33.680 1.00 20.53 98 GLU A CA 1
ATOM 709 C C . GLU A 1 98 ? -3.073 18.406 34.526 1.00 20.09 98 GLU A C 1
ATOM 710 O O . GLU A 1 98 ? -3.569 19.496 34.239 1.00 19.40 98 GLU A O 1
ATOM 716 N N . GLY A 1 99 ? -2.256 18.247 35.566 1.00 19.67 99 GLY A N 1
ATOM 717 C CA . GLY A 1 99 ? -1.731 19.366 36.337 1.00 19.59 99 GLY A CA 1
ATOM 718 C C . GLY A 1 99 ? -1.273 20.551 35.502 1.00 19.59 99 GLY A C 1
ATOM 719 O O . GLY A 1 99 ? -1.600 21.701 35.808 1.00 18.61 99 GLY A O 1
ATOM 720 N N . ILE A 1 100 ? -0.515 20.281 34.438 1.00 20.70 100 ILE A N 1
ATOM 721 C CA . ILE A 1 100 ? 0.087 21.356 33.662 1.00 20.75 100 ILE A CA 1
ATOM 722 C C . ILE A 1 100 ? -0.964 22.108 32.877 1.00 20.91 100 ILE A C 1
ATOM 723 O O . ILE A 1 100 ? -0.758 23.281 32.515 1.00 20.71 100 ILE A O 1
ATOM 728 N N . PHE A 1 101 ? -2.088 21.449 32.607 1.00 20.51 101 PHE A N 1
ATOM 729 C CA . PHE A 1 101 ? -3.158 22.103 31.878 1.00 20.24 101 PHE A CA 1
ATOM 730 C C . PHE A 1 101 ? -3.678 23.348 32.599 1.00 19.92 101 PHE A C 1
ATOM 731 O O . PHE A 1 101 ? -3.908 24.372 31.962 1.00 20.84 101 PHE A O 1
ATOM 739 N N . HIS A 1 102 ? -3.810 23.292 33.926 1.00 19.80 102 HIS A N 1
ATOM 740 C CA . HIS A 1 102 ? -4.210 24.456 34.713 1.00 18.93 102 HIS A CA 1
ATOM 741 C C . HIS A 1 102 ? -3.230 25.616 34.541 1.00 18.23 102 HIS A C 1
ATOM 742 O O . HIS A 1 102 ? -3.645 26.755 34.450 1.00 17.43 102 HIS A O 1
ATOM 749 N N . ILE A 1 103 ? -1.939 25.308 34.485 1.00 17.81 103 ILE A N 1
ATOM 750 C CA . ILE A 1 103 ? -0.921 26.320 34.185 1.00 18.54 103 ILE A CA 1
ATOM 751 C C . ILE A 1 103 ? -1.072 26.824 32.748 1.00 18.15 103 ILE A C 1
ATOM 752 O O . ILE A 1 103 ? -1.027 28.006 32.532 1.00 17.36 103 ILE A O 1
ATOM 757 N N . TYR A 1 104 ? -1.299 25.908 31.802 1.00 19.01 104 TYR A N 1
ATOM 758 C CA . TYR A 1 104 ? -1.490 26.225 30.395 1.00 20.13 104 TYR A CA 1
ATOM 759 C C . TYR A 1 104 ? -2.679 27.155 30.164 1.00 21.05 104 TYR A C 1
ATOM 760 O O . TYR A 1 104 ? -2.625 27.993 29.277 1.00 21.35 104 TYR A O 1
ATOM 769 N N . GLU A 1 105 ? -3.735 27.036 30.961 1.00 20.91 105 GLU A N 1
ATOM 770 C CA . GLU A 1 105 ? -4.877 27.914 30.764 1.00 21.79 105 GLU A CA 1
ATOM 771 C C . GLU A 1 105 ? -4.513 29.407 30.851 1.00 21.17 105 GLU A C 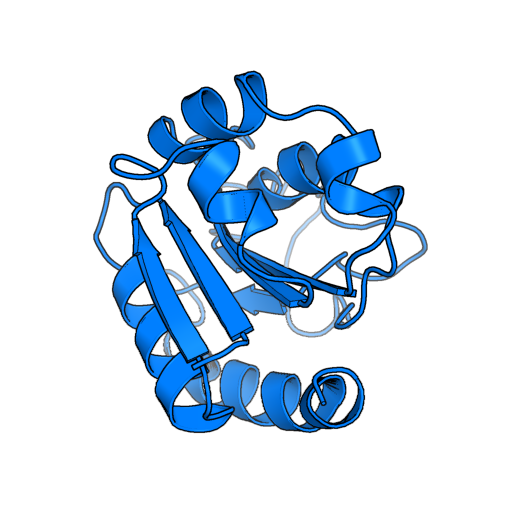1
ATOM 772 O O . GLU A 1 105 ? -5.174 30.237 30.220 1.00 20.24 105 GLU A O 1
ATOM 778 N N . LYS A 1 106 ? -3.446 29.715 31.591 1.00 20.48 106 LYS A N 1
ATOM 779 C CA . LYS A 1 106 ? -2.880 31.061 31.633 1.00 20.35 106 LYS A CA 1
ATOM 780 C C . LYS A 1 106 ? -1.637 31.269 30.761 1.00 20.26 106 LYS A C 1
ATOM 781 O O . LYS A 1 106 ? -1.529 32.280 30.069 1.00 21.31 106 LYS A O 1
ATOM 787 N N . ALA A 1 107 ? -0.717 30.313 30.796 1.00 19.78 107 ALA A N 1
ATOM 788 C CA . ALA A 1 107 ? 0.547 30.364 30.075 1.00 19.02 107 ALA A CA 1
ATOM 789 C C . ALA A 1 107 ? 0.436 30.373 28.522 1.00 19.01 107 ALA A C 1
ATOM 790 O O . ALA A 1 107 ? 1.338 30.877 27.837 1.00 19.47 107 ALA A O 1
ATOM 792 N N . LYS A 1 108 ? -0.662 29.852 27.982 1.00 19.18 108 LYS A N 1
ATOM 793 C CA . LYS A 1 108 ? -0.893 29.774 26.521 1.00 19.45 108 LYS A CA 1
ATOM 794 C C . LYS A 1 108 ? -1.120 31.137 25.865 1.00 19.43 108 LYS A C 1
ATOM 795 O O . LYS A 1 108 ? -1.278 31.224 24.634 1.00 19.06 108 LYS A O 1
ATOM 801 N N . ALA A 1 109 ? -1.212 32.183 26.682 1.00 19.50 109 ALA A N 1
ATOM 802 C CA . ALA A 1 109 ? -1.167 33.540 26.177 1.00 19.78 109 ALA A CA 1
ATOM 803 C C . ALA A 1 109 ? 0.259 33.843 25.651 1.00 20.05 109 ALA A C 1
ATOM 804 O O . ALA A 1 109 ? 0.446 34.666 24.743 1.00 19.96 109 ALA A O 1
ATOM 806 N N . GLY A 1 110 ? 1.259 33.165 26.201 1.00 20.19 110 GLY A N 1
ATOM 807 C CA . GLY A 1 110 ? 2.642 33.425 25.832 1.00 20.29 110 GLY A CA 1
ATOM 808 C C . GLY A 1 110 ? 3.120 32.582 24.675 1.00 20.31 110 GLY A C 1
ATOM 809 O O . GLY A 1 110 ? 2.333 31.928 23.966 1.00 19.70 110 GLY A O 1
ATOM 810 N N . LYS A 1 111 ? 4.434 32.600 24.485 1.00 20.54 111 LYS A N 1
ATOM 811 C CA . LYS A 1 111 ? 5.072 31.704 23.534 1.00 20.38 111 LYS A CA 1
ATOM 812 C C . LYS A 1 111 ? 5.402 30.416 24.277 1.00 19.97 111 LYS A C 1
ATOM 813 O O . LYS A 1 111 ? 6.499 30.232 24.808 1.00 19.59 111 LYS A O 1
ATOM 819 N N . VAL A 1 112 ?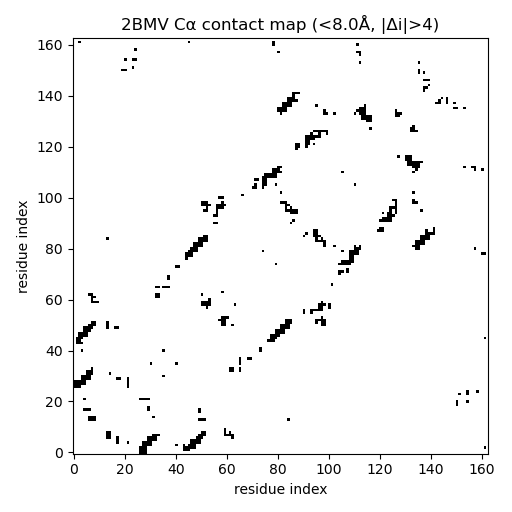 4.433 29.514 24.303 1.00 20.06 112 VAL A N 1
ATOM 820 C CA . VAL A 1 112 ? 4.661 28.171 24.810 1.00 20.24 112 VAL A CA 1
ATOM 821 C C . VAL A 1 112 ? 5.450 27.346 23.769 1.00 20.32 112 VAL A C 1
ATOM 822 O O . VAL A 1 112 ? 5.025 27.177 22.631 1.00 19.95 112 VAL A O 1
ATOM 826 N N . VAL A 1 113 ? 6.619 26.880 24.180 1.00 20.17 113 VAL A N 1
ATOM 827 C CA . VAL A 1 113 ? 7.474 26.011 23.377 1.00 20.72 113 VAL A CA 1
ATOM 828 C C . VAL A 1 113 ? 7.648 24.702 24.144 1.00 20.21 113 VAL A C 1
ATOM 829 O O . VAL A 1 113 ? 7.374 24.666 25.323 1.00 20.74 113 VAL A O 1
ATOM 833 N N . GLY A 1 114 ? 8.048 23.620 23.465 1.00 20.22 114 GLY A N 1
ATOM 834 C CA . GLY A 1 114 ? 8.388 22.360 24.122 1.00 19.35 114 GLY A CA 1
ATOM 835 C C . GLY A 1 114 ? 7.264 21.315 24.157 1.00 19.61 114 GLY A C 1
ATOM 836 O O . GLY A 1 114 ? 7.309 20.352 24.945 1.00 18.97 114 GLY A O 1
ATOM 837 N N . GLN A 1 115 ? 6.256 21.483 23.316 1.00 19.39 115 GLN A N 1
ATOM 838 C CA . GLN A 1 115 ? 5.205 20.476 23.208 1.00 19.28 115 GLN A CA 1
ATOM 839 C C . GLN A 1 115 ? 5.809 19.134 22.768 1.00 19.39 115 GLN A C 1
ATOM 840 O O . GLN A 1 115 ? 6.767 19.087 22.008 1.00 19.43 115 GLN A O 1
ATOM 846 N N . THR A 1 116 ? 5.249 18.047 23.268 1.00 19.65 116 THR A N 1
ATOM 847 C CA . THR A 1 116 ? 5.774 16.726 23.002 1.00 19.83 116 THR A CA 1
ATOM 848 C C . THR A 1 116 ? 4.677 15.773 22.536 1.00 20.67 116 THR A C 1
ATOM 849 O O . THR A 1 116 ? 3.465 15.929 22.841 1.00 20.06 116 THR A O 1
ATOM 853 N N . SER A 1 117 ? 5.168 14.766 21.837 1.00 21.16 117 SER A N 1
ATOM 854 C CA . SER A 1 117 ? 4.393 13.667 21.350 1.00 21.98 117 SER A CA 1
ATOM 855 C C . SER A 1 117 ? 3.797 12.899 22.523 1.00 22.19 117 SER A C 1
ATOM 856 O O . SER A 1 117 ? 4.453 12.534 23.504 1.00 22.37 117 SER A O 1
ATOM 859 N N . THR A 1 118 ? 2.520 12.655 22.371 1.00 22.08 118 THR A N 1
ATOM 860 C CA . THR A 1 118 ? 1.763 11.759 23.205 1.00 23.03 118 THR A CA 1
ATOM 861 C C . THR A 1 118 ? 2.200 10.280 22.992 1.00 23.49 118 THR A C 1
ATOM 862 O O . THR A 1 118 ? 1.788 9.389 23.744 1.00 22.95 118 THR A O 1
ATOM 866 N N . ASP A 1 119 ? 3.065 10.039 21.990 1.00 24.93 119 ASP A N 1
ATOM 867 C CA . ASP A 1 119 ? 3.665 8.716 21.739 1.00 25.32 119 ASP A CA 1
ATOM 868 C C . ASP A 1 119 ? 4.534 8.209 22.890 1.00 25.53 119 ASP A C 1
ATOM 869 O O . ASP A 1 119 ? 5.342 8.959 23.454 1.00 24.54 119 ASP A O 1
ATOM 874 N N . GLY A 1 120 ? 4.382 6.919 23.193 1.00 25.40 120 GLY A N 1
ATOM 875 C CA . GLY A 1 120 ? 5.149 6.259 24.237 1.00 26.26 120 GLY A CA 1
ATOM 876 C C . GLY A 1 120 ? 4.457 6.201 25.606 1.00 26.19 120 GLY A C 1
ATOM 877 O O . GLY A 1 120 ? 4.949 5.531 26.501 1.00 26.44 120 GLY A O 1
ATOM 878 N N . TYR A 1 121 ? 3.333 6.902 25.753 1.00 26.37 121 TYR A N 1
ATOM 879 C CA . TYR A 1 121 ? 2.543 6.939 26.988 1.00 26.04 121 TYR A CA 1
ATOM 880 C C . TYR A 1 121 ? 1.253 6.160 26.734 1.00 27.12 121 TYR A C 1
ATOM 881 O O . TYR A 1 121 ? 0.710 6.209 25.602 1.00 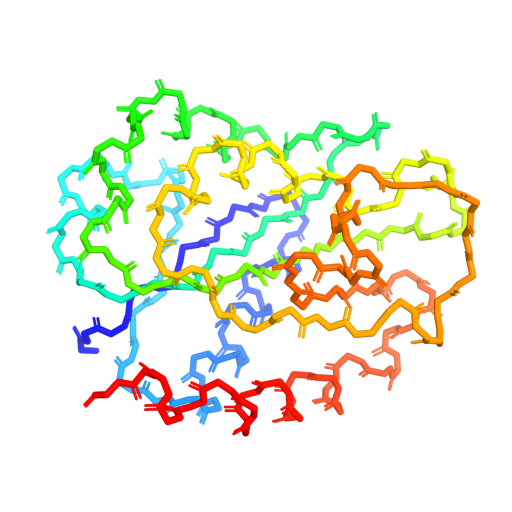26.94 121 TYR A O 1
ATOM 890 N N . HIS A 1 122 ? 0.790 5.427 27.756 1.00 26.74 122 HIS A N 1
ATOM 891 C CA . HIS A 1 122 ? -0.425 4.597 27.673 1.00 27.41 122 HIS A CA 1
ATOM 892 C C . HIS A 1 122 ? -1.485 5.199 28.574 1.00 26.17 122 HIS A C 1
ATOM 893 O O . HIS A 1 122 ? -1.379 5.114 29.781 1.00 25.78 122 HIS A O 1
ATOM 900 N N . PHE A 1 123 ? -2.477 5.841 27.975 1.00 25.54 123 PHE A N 1
ATOM 901 C CA . PHE A 1 123 ? -3.542 6.498 28.726 1.00 25.71 123 PHE A CA 1
ATOM 902 C C . PHE A 1 123 ? -4.747 6.820 27.825 1.00 25.53 123 PHE A C 1
ATOM 903 O O . PHE A 1 123 ? -4.641 6.836 26.600 1.00 25.40 123 PHE A O 1
ATOM 911 N N . GLU A 1 124 ? -5.890 7.095 28.436 1.00 25.44 124 GLU A N 1
ATOM 912 C CA . GLU A 1 124 ? -7.095 7.323 27.655 1.00 25.88 124 GLU A CA 1
ATOM 913 C C . GLU A 1 124 ? -7.433 8.796 27.443 1.00 25.17 124 GLU A C 1
ATOM 914 O O . GLU A 1 124 ? -7.956 9.164 26.400 1.00 25.72 124 GLU A O 1
ATOM 920 N N . ALA A 1 125 ? -7.121 9.642 28.413 1.00 24.31 125 ALA A N 1
ATOM 921 C CA . ALA A 1 125 ? -7.477 11.054 28.332 1.00 23.11 125 ALA A CA 1
ATOM 922 C C . ALA A 1 125 ? -6.611 11.937 29.231 1.00 22.50 125 ALA A C 1
ATOM 923 O O . ALA A 1 125 ? -6.153 11.530 30.307 1.00 20.58 125 ALA A O 1
ATOM 925 N N . SER A 1 126 ? -6.411 13.161 28.766 1.00 21.81 126 SER A N 1
ATOM 926 C CA . SER A 1 126 ? -5.709 14.180 29.526 1.00 21.68 126 SER A CA 1
ATOM 927 C C . SER A 1 126 ? -5.976 15.519 28.871 1.00 21.41 126 SER A C 1
ATOM 928 O O . SER A 1 126 ? -5.756 15.685 27.678 1.00 20.84 126 SER A O 1
ATOM 931 N N . LYS A 1 127 ? -6.466 16.476 29.648 1.00 21.46 127 LYS A N 1
ATOM 932 C CA . LYS A 1 127 ? -6.562 17.842 29.161 1.00 21.00 127 LYS A CA 1
ATOM 933 C C . LYS A 1 127 ? -5.180 18.464 28.912 1.00 21.07 127 LYS A C 1
ATOM 934 O O . LYS A 1 127 ? -5.095 19.510 28.254 1.00 20.27 127 LYS A O 1
ATOM 940 N N . ALA A 1 128 ? -4.109 17.845 29.440 1.00 20.97 128 ALA A N 1
ATOM 941 C CA . ALA A 1 128 ? -2.725 18.203 29.066 1.00 21.35 128 ALA A CA 1
ATOM 942 C C . ALA A 1 128 ? -2.454 18.111 27.558 1.00 21.54 128 ALA A C 1
ATOM 943 O O . ALA A 1 128 ? -1.408 18.523 27.091 1.00 21.41 128 ALA A O 1
ATOM 945 N N . VAL A 1 129 ? -3.394 17.553 26.807 1.00 22.31 129 VAL A N 1
ATOM 946 C CA . VAL A 1 129 ? -3.239 17.357 25.380 1.00 22.96 129 VAL A CA 1
ATOM 947 C C . VAL A 1 129 ? -4.111 18.364 24.614 1.00 23.89 129 VAL A C 1
ATOM 948 O O . VAL A 1 129 ? -5.325 18.338 24.758 1.00 22.81 129 VAL A O 1
ATOM 952 N N . GLU A 1 130 ? -3.453 19.266 23.854 1.00 24.84 130 GLU A N 1
ATOM 953 C CA . GLU A 1 130 ? -4.088 20.313 23.056 1.00 25.71 130 GLU A CA 1
ATOM 954 C C . GLU A 1 130 ? -3.576 20.205 21.629 1.00 25.61 130 GLU A C 1
ATOM 955 O O . GLU A 1 130 ? -2.364 20.319 21.386 1.00 24.69 130 GLU A O 1
ATOM 961 N N . GLY A 1 131 ? -4.502 19.971 20.689 1.00 25.77 131 GLY A N 1
ATOM 962 C CA . GLY A 1 131 ? -4.169 19.904 19.278 1.00 25.66 131 GLY A CA 1
ATOM 963 C C . GLY A 1 131 ? -3.227 18.767 18.929 1.00 25.44 131 GLY A C 1
ATOM 964 O O . GLY A 1 131 ? -2.422 18.900 18.017 1.00 25.58 131 GLY A O 1
ATOM 965 N N . GLY A 1 132 ? -3.307 17.666 19.671 1.00 25.48 132 GLY A N 1
ATOM 966 C CA . GLY A 1 132 ? -2.637 16.430 19.286 1.00 25.13 132 GLY A CA 1
ATOM 967 C C . GLY A 1 132 ? -1.358 16.134 20.023 1.00 24.76 132 GLY A C 1
ATOM 968 O O . GLY A 1 132 ? -0.834 15.013 19.945 1.00 25.19 132 GLY A O 1
ATOM 969 N N . LYS A 1 133 ? -0.879 17.133 20.766 1.00 24.01 133 LYS A N 1
ATOM 970 C CA . LYS A 1 133 ? 0.380 17.076 21.477 1.00 22.92 133 LYS A CA 1
ATOM 971 C C . LYS A 1 133 ? 0.152 17.424 22.959 1.00 21.74 133 LYS A C 1
ATOM 972 O O . LYS A 1 133 ? -0.776 18.178 23.285 1.00 20.58 133 LYS A O 1
ATOM 978 N N . PHE A 1 134 ? 0.966 16.845 23.844 1.00 20.56 134 PHE A N 1
ATOM 979 C CA . PHE A 1 134 ? 1.102 17.357 25.208 1.00 20.62 134 PHE A CA 1
ATOM 980 C C . PHE A 1 134 ? 1.617 18.767 25.116 1.00 19.73 134 PHE A C 1
ATOM 981 O O . PHE A 1 134 ? 2.503 19.055 24.320 1.00 19.91 134 PHE A O 1
ATOM 989 N N . VAL A 1 135 ? 1.085 19.628 25.968 1.00 19.21 135 VAL A N 1
ATOM 990 C CA . VAL A 1 135 ? 1.481 21.024 26.005 1.00 18.96 135 VAL A CA 1
ATOM 991 C C . VAL A 1 135 ? 2.907 21.216 26.511 1.00 19.58 135 VAL A C 1
ATOM 992 O O . VAL A 1 135 ? 3.439 22.324 26.478 1.00 20.66 135 VAL A O 1
ATOM 996 N N . GLY A 1 136 ? 3.518 20.148 26.997 1.00 19.29 136 GLY A N 1
ATOM 997 C CA . GLY A 1 136 ? 4.836 20.253 27.578 1.00 19.04 136 GLY A CA 1
ATOM 998 C C . GLY A 1 136 ? 5.516 18.899 27.637 1.00 18.35 136 GLY A C 1
ATOM 999 O O . GLY A 1 136 ? 5.009 17.904 27.116 1.00 17.93 136 GLY A O 1
ATOM 1000 N N . LEU A 1 137 ? 6.667 18.878 28.290 1.00 17.41 137 LEU A N 1
ATOM 1001 C CA . LEU A 1 137 ? 7.333 17.645 28.643 1.00 17.22 137 LEU A CA 1
ATOM 1002 C C . LEU A 1 137 ? 6.521 16.906 29.718 1.00 17.53 137 LEU A C 1
ATOM 1003 O O . LEU A 1 137 ? 6.030 17.531 30.645 1.00 19.28 137 LEU A O 1
ATOM 1008 N N . VAL A 1 138 ? 6.434 15.585 29.617 1.00 17.77 138 VAL A N 1
ATOM 1009 C CA . VAL A 1 138 ? 5.633 14.762 30.539 1.00 19.11 138 VAL A CA 1
ATOM 1010 C C . VAL A 1 138 ? 6.513 13.623 31.088 1.00 19.26 138 VAL A C 1
ATOM 1011 O O . VAL A 1 138 ? 7.059 12.809 30.327 1.00 18.67 138 VAL A O 1
ATOM 1015 N N . ILE A 1 139 ? 6.658 13.609 32.412 1.00 19.10 139 ILE A N 1
ATOM 1016 C CA . ILE A 1 139 ? 7.494 12.649 33.110 1.00 19.58 139 ILE A CA 1
ATOM 1017 C C . ILE A 1 139 ? 6.583 11.766 33.954 1.00 19.55 139 ILE A C 1
ATOM 1018 O O . ILE A 1 139 ? 5.633 12.258 34.553 1.00 19.65 139 ILE A O 1
ATOM 1023 N N . ASP A 1 140 ? 6.861 10.471 33.999 1.00 19.64 140 ASP A N 1
ATOM 1024 C CA . ASP A 1 140 ? 6.071 9.541 34.829 1.00 20.26 140 ASP A CA 1
ATOM 1025 C C . ASP A 1 140 ? 7.063 8.655 35.537 1.00 21.20 140 ASP A C 1
ATOM 1026 O O . ASP A 1 140 ? 7.557 7.663 34.962 1.00 21.67 140 ASP A O 1
ATOM 1031 N N . GLU A 1 141 ? 7.386 9.060 36.759 1.00 21.83 141 GLU A N 1
ATOM 1032 C CA . GLU A 1 141 ? 8.388 8.412 37.571 1.00 22.70 141 GLU A CA 1
ATOM 1033 C C . GLU A 1 141 ? 7.876 7.145 38.248 1.00 23.04 141 GLU A C 1
ATOM 1034 O O . GLU A 1 141 ? 8.680 6.328 38.701 1.00 21.96 141 GLU A O 1
ATOM 1040 N N . ASP A 1 142 ? 6.554 6.967 38.302 1.00 23.00 142 ASP A N 1
ATOM 1041 C CA . ASP A 1 142 ? 5.974 5.748 38.899 1.00 23.52 142 ASP A CA 1
ATOM 1042 C C . ASP A 1 142 ? 6.058 4.521 37.985 1.00 22.89 142 ASP A C 1
ATOM 1043 O O . ASP A 1 142 ? 6.219 3.371 38.439 1.00 22.77 142 ASP A O 1
ATOM 1048 N N . ASN A 1 143 ? 5.968 4.766 36.686 1.00 22.36 143 ASN A N 1
ATOM 1049 C CA . ASN A 1 143 ? 5.871 3.692 35.726 1.00 22.22 143 ASN A CA 1
ATOM 1050 C C . ASN A 1 143 ? 6.991 3.720 34.690 1.00 21.97 143 ASN A C 1
ATOM 1051 O O . ASN A 1 143 ? 7.295 2.708 34.127 1.00 21.98 143 ASN A O 1
ATOM 1056 N N . GLN A 1 144 ? 7.589 4.888 34.434 1.00 22.25 144 GLN A N 1
ATOM 1057 C CA . GLN A 1 144 ? 8.571 5.061 33.342 1.00 21.57 144 GLN A CA 1
ATOM 1058 C C . GLN A 1 144 ? 9.755 5.865 33.874 1.00 21.72 144 GLN A C 1
ATOM 1059 O O . GLN A 1 144 ? 10.323 6.709 33.179 1.00 21.61 144 GLN A O 1
ATOM 1065 N N . ASP A 1 145 ? 10.114 5.611 35.133 1.00 21.73 145 ASP A N 1
ATOM 1066 C CA . ASP A 1 145 ? 11.230 6.310 35.781 1.00 22.40 145 ASP A CA 1
ATOM 1067 C C . ASP A 1 145 ? 12.510 6.086 34.988 1.00 22.37 145 ASP A C 1
ATOM 1068 O O . ASP A 1 145 ? 13.427 6.908 35.007 1.00 22.20 145 ASP A O 1
ATOM 1073 N N . ASP A 1 146 ? 12.551 4.939 34.323 1.00 22.90 146 ASP A N 1
ATOM 1074 C CA . ASP A 1 146 ? 13.677 4.538 33.483 1.00 23.44 146 ASP A CA 1
ATOM 1075 C C . ASP A 1 146 ? 13.820 5.348 32.182 1.00 22.82 146 ASP A C 1
ATOM 1076 O O . ASP A 1 146 ? 14.872 5.342 31.571 1.00 23.04 146 ASP A O 1
ATOM 1081 N N . LEU A 1 147 ? 12.777 6.061 31.769 1.00 22.31 147 LEU A N 1
ATOM 1082 C CA . LEU A 1 147 ? 12.854 6.923 30.591 1.00 21.74 147 LEU A CA 1
ATOM 1083 C C . LEU A 1 147 ? 13.110 8.415 30.916 1.00 21.83 147 LEU A C 1
ATOM 1084 O O . LEU A 1 147 ? 13.302 9.218 30.011 1.00 21.02 147 LEU A O 1
ATOM 1089 N N . THR A 1 148 ? 13.106 8.790 32.197 1.00 22.67 148 THR A N 1
ATOM 1090 C CA . THR A 1 148 ? 13.053 10.212 32.570 1.00 23.33 148 THR A CA 1
ATOM 1091 C C . THR A 1 148 ? 14.280 11.023 32.092 1.00 24.11 148 THR A C 1
ATOM 1092 O O . THR A 1 148 ? 14.122 12.139 31.622 1.00 24.81 148 THR A O 1
ATOM 1096 N N . ASP A 1 149 ? 15.481 10.451 32.159 1.00 24.95 149 ASP A N 1
ATOM 1097 C CA . ASP A 1 149 ? 16.704 11.163 31.737 1.00 25.77 149 ASP A CA 1
ATOM 1098 C C . ASP A 1 149 ? 16.826 11.394 30.223 1.00 25.48 149 ASP A C 1
ATOM 1099 O O . ASP A 1 149 ? 17.163 12.489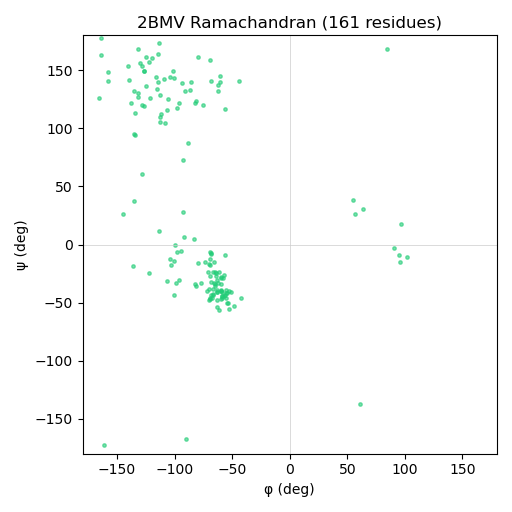 29.792 1.00 25.38 149 ASP A O 1
ATOM 1104 N N . GLU A 1 150 ? 16.600 10.343 29.434 1.00 26.18 150 GLU A N 1
ATOM 1105 C CA . GLU A 1 150 ? 16.437 10.428 27.978 1.00 26.13 150 GLU A CA 1
ATOM 1106 C C . GLU A 1 150 ? 15.442 11.528 27.616 1.00 25.42 150 GLU A C 1
ATOM 1107 O O . GLU A 1 150 ? 15.742 12.421 26.819 1.00 25.24 150 GLU A O 1
ATOM 1113 N N . ARG A 1 151 ? 14.255 11.46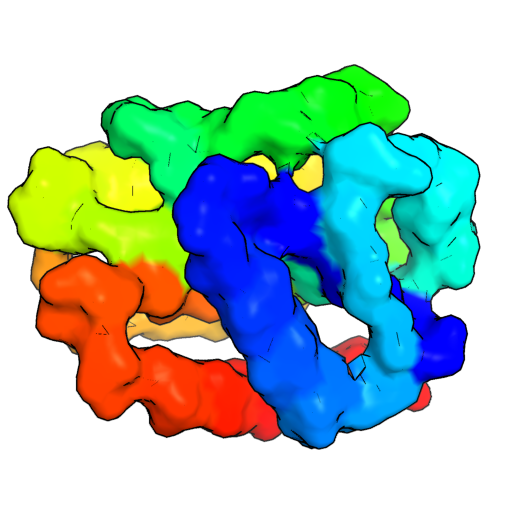4 28.217 1.00 23.81 151 ARG A N 1
ATOM 1114 C CA . ARG A 1 151 ? 13.217 12.456 27.980 1.00 22.79 151 ARG A CA 1
ATOM 1115 C C . ARG A 1 151 ? 13.702 13.889 28.234 1.00 22.70 151 ARG A C 1
ATOM 1116 O O . ARG A 1 151 ? 13.541 14.776 27.390 1.00 22.15 151 ARG A O 1
ATOM 1124 N N . ILE A 1 152 ? 14.318 14.120 29.382 1.00 22.66 152 ILE A N 1
ATOM 1125 C CA . ILE A 1 152 ? 14.805 15.467 29.709 1.00 22.61 152 ILE A CA 1
ATOM 1126 C C . ILE A 1 152 ? 15.872 15.910 28.724 1.00 22.06 152 ILE A C 1
ATOM 1127 O O . ILE A 1 152 ? 15.883 17.060 28.299 1.00 21.30 152 ILE A O 1
ATOM 1132 N N . SER A 1 153 ? 16.758 14.997 28.355 1.00 22.36 153 SER A N 1
ATOM 1133 C CA . SER A 1 153 ? 17.876 15.324 27.478 1.00 22.55 153 SER A CA 1
ATOM 1134 C C . SER A 1 153 ? 17.356 15.780 26.108 1.00 23.52 153 SER A C 1
ATOM 1135 O O . SER A 1 153 ? 17.694 16.867 25.631 1.00 22.64 153 SER A O 1
ATOM 1138 N N . LYS A 1 154 ? 16.506 14.957 25.487 1.00 24.03 154 LYS A N 1
ATOM 1139 C CA . LYS A 1 154 ? 15.902 15.287 24.194 1.00 24.35 154 LYS A CA 1
ATOM 1140 C C . LYS A 1 154 ? 15.071 16.584 24.262 1.00 24.19 154 LYS A C 1
ATOM 1141 O O . LYS A 1 154 ? 15.104 17.406 23.355 1.00 24.16 154 LYS A O 1
ATOM 1147 N N . TRP A 1 155 ? 14.346 16.775 25.351 1.00 23.80 155 TRP A N 1
ATOM 1148 C CA . TRP A 1 155 ? 13.506 17.959 25.497 1.00 23.53 155 TRP A CA 1
ATOM 1149 C C . TRP A 1 155 ? 14.311 19.247 25.591 1.00 23.48 155 TRP A C 1
ATOM 1150 O O . TRP A 1 155 ? 13.900 20.272 25.053 1.00 23.22 155 TRP A O 1
ATOM 1161 N N . VAL A 1 156 ? 15.448 19.190 26.279 1.00 23.43 156 VAL A N 1
ATOM 1162 C CA . VAL A 1 156 ? 16.334 20.336 26.403 1.00 23.27 156 VAL A CA 1
ATOM 1163 C C . VAL A 1 156 ? 16.962 20.708 25.037 1.00 23.66 156 VAL A C 1
ATOM 1164 O O . VAL A 1 156 ? 17.044 21.879 24.700 1.00 22.40 156 VAL A O 1
ATOM 1168 N N . GLU A 1 157 ? 17.385 19.702 24.272 1.00 24.39 157 GLU A N 1
ATOM 1169 C CA . GLU A 1 157 ? 17.863 19.887 22.904 1.00 25.23 157 GLU A CA 1
ATOM 1170 C C . GLU A 1 157 ? 16.768 20.521 22.021 1.00 24.89 157 GLU A C 1
ATOM 1171 O O . GLU A 1 157 ? 17.042 21.432 21.247 1.00 25.39 157 GLU A O 1
ATOM 1177 N N . GLN A 1 158 ? 15.531 20.073 22.206 1.00 24.14 158 GLN A N 1
ATOM 1178 C CA . GLN A 1 158 ? 14.352 20.570 21.495 1.00 24.10 158 GLN A CA 1
ATOM 1179 C C . GLN A 1 158 ? 14.045 22.048 21.766 1.00 23.27 158 GLN A C 1
ATOM 1180 O O . GLN A 1 158 ? 13.668 22.779 20.862 1.00 22.75 158 GLN A O 1
ATOM 1186 N N . VAL A 1 159 ? 14.179 22.489 23.011 1.00 23.09 159 VAL A N 1
ATOM 1187 C CA . VAL A 1 159 ? 13.813 23.877 23.361 1.00 22.99 159 VAL A CA 1
ATOM 1188 C C . VAL A 1 159 ? 15.005 24.821 23.562 1.00 23.55 159 VAL A C 1
ATOM 1189 O O . VAL A 1 159 ? 14.819 26.010 23.627 1.00 22.94 159 VAL A O 1
ATOM 1193 N N . LYS A 1 160 ? 16.218 24.297 23.655 1.00 24.86 160 LYS A N 1
ATOM 1194 C CA . LYS A 1 160 ? 17.343 25.120 24.101 1.00 25.94 160 LYS A CA 1
ATOM 1195 C C . LYS A 1 160 ? 17.493 26.381 23.234 1.00 26.06 160 LYS A C 1
ATOM 1196 O O . LYS A 1 160 ? 17.758 27.474 23.762 1.00 25.85 160 LYS A O 1
ATOM 1202 N N . GLY A 1 161 ? 17.285 26.248 21.929 1.00 25.86 161 GLY A N 1
ATOM 1203 C CA . GLY A 1 161 ? 17.388 27.387 21.021 1.00 25.94 161 GLY A CA 1
ATOM 1204 C C . GLY A 1 161 ? 16.332 28.452 21.275 1.00 25.97 161 GLY A C 1
ATOM 1205 O O . GLY A 1 161 ? 16.612 29.642 21.121 1.00 25.79 161 GLY A O 1
ATOM 1206 N N . SER A 1 162 ? 15.128 28.014 21.648 1.00 25.71 162 SER A N 1
ATOM 1207 C CA . SER A 1 162 ? 14.054 28.905 22.054 1.00 26.09 162 SER A CA 1
ATOM 1208 C C . SER A 1 162 ? 14.398 29.701 23.295 1.00 26.49 162 SER A C 1
ATOM 1209 O O . SER A 1 162 ? 13.944 30.833 23.445 1.00 27.38 162 SER A O 1
ATOM 1212 N N . PHE A 1 163 ? 15.179 29.106 24.189 1.00 26.82 163 PHE A N 1
ATOM 1213 C CA . PHE A 1 163 ? 15.692 29.801 25.353 1.00 27.18 163 PHE A CA 1
ATOM 1214 C C . PHE A 1 163 ? 17.036 30.388 24.910 1.00 28.48 163 PHE A C 1
ATOM 1215 O O . PHE A 1 163 ? 17.814 29.715 24.252 1.00 30.08 163 PHE A O 1
ATOM 1223 N N . ALA A 1 164 ? 17.290 31.660 25.192 1.00 29.67 164 ALA A N 1
ATOM 1224 C CA . ALA A 1 164 ? 18.389 32.392 24.514 1.00 30.13 164 ALA A CA 1
ATOM 1225 C C . ALA A 1 164 ? 19.315 33.115 25.498 1.00 30.46 164 ALA A C 1
ATOM 1226 O O . ALA A 1 164 ? 20.298 33.709 25.058 1.00 30.97 164 ALA A O 1
#

Sequence (163 aa):
GKIGIFFGTDSGNAEAIAEKISKAIGNAEVVDVAKASKEQFNSFTKVILVAPTAGAGDLQTDWEDFLGTLEASDFANKTIGLVGLGDQDTYSETFAEGIFHIYEKAKAGKVVGQTSTDGYHFEASKAVEGGKFVGLVIDEDNQDDLTDERISKWVEQVKGSFA

Foldseek 3Di:
DAEEEEEEDDPCPQQVLSVLLCVQLDPYDYYYLLPDALVRLLSHQEYEYGWEADDQQATHPSCVVRVVRDALVSQLRHEYAYEFEAACVVHQAAGSNNCVVVCVRNVNHNQFAWAAPPPGHGDHHSCDDPRTRSHHYHYCPPPVVCSNVSSNVSSVRCSVVPD

B-factor: mean 22.82, std 6.29, range [6.99, 57.85]

Secondary structure (DSSP, 8-state):
--EEEEE--SSSHHHHHHHHHHHHH-SEEEEEGGG--HHHHTT-SEEEEEEEEETTTEE-HHHHHHHTT--THHHHTSEEEEEEE--TTT-TTSTTTHHHHHHHHHTTSEE---EESTT---S--TTEETTEESSEEE-TTT-GGGHHHHHHHHHHHHTTT--

Nearest PDB structures (foldseek):
  2bmv-assembly1_A  TM=1.006E+00  e=2.444E-37  Helicobacter pylori
  2w5u-assembly2_B  TM=9.980E-01  e=2.043E-32  Helicobacter pylori
  1fue-assembly1_A  TM=9.985E-01  e=6.884E-31  Helicobacter pylori
  1d03-assembly1_A  TM=9.634E-01  e=1.846E-19  Synechococcus elongatus PCC 7942 = FACHB-805
  8v2y-assembly1_A  TM=9.401E-01  e=2.970E-17  Rhodopseudomonas palustris

Radius of gyration: 14.04 Å; Cα contacts (8 Å, |Δi|>4): 347; chains: 1; bounding box: 31×36×29 Å

CATH classification: 3.40.50.360

InterPro domains:
  IPR008254 Flavodoxin/nitric oxide synthase [PF00258] (6-155)
  IPR008254 Flavodoxin/nitric oxide synthase [PS50902] (4-160)
  IPR010086 Flavodoxin, long chain [PIRSF038996] (1-163)
  IPR010086 Flavodoxin, long chain [TIGR01752] (3-163)
  IPR029039 Flavoprotein-like superfamily [G3DSA:3.40.50.360] (1-164)
  IPR029039 Flavoprotein-like superfamily [SSF52218] (1-160)
  IPR050619 Flavodoxin [PTHR42809] (1-162)

Organism: Helicobacter pylori (strain ATCC 700392 / 26695) (NCBI:txid85962)